Protein AF-A0AAV0FF28-F1 (afdb_monomer_lite)

Structure (mmCIF, N/CA/C/O backbone):
data_AF-A0AAV0FF28-F1
#
_entry.id   AF-A0AAV0FF28-F1
#
loop_
_atom_site.group_PDB
_atom_site.id
_atom_site.type_symbol
_atom_site.label_atom_id
_atom_site.label_alt_id
_atom_site.label_comp_id
_atom_site.label_asym_id
_atom_site.label_entity_id
_atom_site.label_seq_id
_atom_site.pdbx_PDB_ins_code
_atom_site.Cartn_x
_atom_site.Cartn_y
_atom_site.Cartn_z
_atom_site.occupancy
_atom_site.B_iso_or_equiv
_atom_site.auth_seq_id
_atom_site.auth_comp_id
_atom_site.auth_asym_id
_atom_site.auth_atom_id
_atom_site.pdbx_PDB_model_num
ATOM 1 N N . MET A 1 1 ? -83.445 -5.122 5.802 1.00 60.50 1 MET A N 1
ATOM 2 C CA . MET A 1 1 ? -83.710 -5.886 7.039 1.00 60.50 1 MET A CA 1
ATOM 3 C C . MET A 1 1 ? -82.457 -6.155 7.885 1.00 60.50 1 MET A C 1
ATOM 5 O O . MET A 1 1 ? -82.558 -6.079 9.096 1.00 60.50 1 MET A O 1
ATOM 9 N N . SER A 1 2 ? -81.265 -6.393 7.313 1.00 57.22 2 SER A N 1
ATOM 10 C CA . SER A 1 2 ? -80.045 -6.663 8.116 1.00 57.22 2 SER A CA 1
ATOM 11 C C . SER A 1 2 ? -79.264 -5.436 8.623 1.00 57.22 2 SER A C 1
ATOM 13 O O . SER A 1 2 ? -78.295 -5.608 9.360 1.00 57.22 2 SER A O 1
ATOM 15 N N . ARG A 1 3 ? -79.636 -4.203 8.239 1.00 57.78 3 ARG A N 1
ATOM 16 C CA . ARG A 1 3 ? -78.953 -2.978 8.714 1.00 57.78 3 ARG A CA 1
ATOM 17 C C . ARG A 1 3 ? -79.543 -2.442 10.025 1.00 57.78 3 ARG A C 1
ATOM 19 O O . ARG A 1 3 ? -78.776 -2.003 10.876 1.00 57.78 3 ARG A O 1
ATOM 26 N N . ASP A 1 4 ? -80.850 -2.591 10.242 1.00 60.44 4 ASP A N 1
ATOM 27 C CA . ASP A 1 4 ? -81.531 -2.121 11.461 1.00 60.44 4 ASP A CA 1
ATOM 28 C C . ASP A 1 4 ? -81.107 -2.879 12.728 1.00 60.44 4 ASP A C 1
ATOM 30 O O . ASP A 1 4 ? -80.901 -2.280 13.782 1.00 60.44 4 ASP A O 1
ATOM 34 N N . ILE A 1 5 ? -80.849 -4.189 12.619 1.00 61.47 5 ILE A N 1
ATOM 35 C CA . ILE A 1 5 ? -80.435 -5.025 13.763 1.00 61.47 5 ILE A CA 1
ATOM 36 C C . ILE A 1 5 ? -79.073 -4.581 14.319 1.00 61.47 5 ILE A C 1
ATOM 38 O O . ILE A 1 5 ? -78.812 -4.700 15.517 1.00 61.47 5 ILE A O 1
ATOM 42 N N . ARG A 1 6 ? -78.195 -4.050 13.459 1.00 64.25 6 ARG A N 1
ATOM 43 C CA . ARG A 1 6 ? -76.856 -3.631 13.870 1.00 64.25 6 ARG A CA 1
ATOM 44 C C . ARG A 1 6 ? -76.897 -2.321 14.664 1.00 64.25 6 ARG A C 1
ATOM 46 O O . ARG A 1 6 ? -76.196 -2.216 15.661 1.00 64.25 6 ARG A O 1
ATOM 53 N N . SER A 1 7 ? -77.750 -1.371 14.276 1.00 65.00 7 SER A N 1
ATOM 54 C CA . SER A 1 7 ? -77.900 -0.094 14.990 1.00 65.00 7 SER A CA 1
ATOM 55 C C . SER A 1 7 ? -78.495 -0.286 16.390 1.00 65.00 7 SER A C 1
ATOM 57 O O . SER A 1 7 ? -77.943 0.237 17.358 1.00 65.00 7 SER A O 1
ATOM 59 N N . ASN A 1 8 ? -79.527 -1.130 16.523 1.00 63.44 8 ASN A N 1
ATOM 60 C CA . ASN A 1 8 ? -80.167 -1.381 17.816 1.00 63.44 8 ASN A CA 1
ATOM 61 C C . ASN A 1 8 ? -79.210 -2.027 18.836 1.00 63.44 8 ASN A C 1
ATOM 63 O O . ASN A 1 8 ? -79.240 -1.686 20.013 1.00 63.44 8 ASN A O 1
ATOM 67 N N . ARG A 1 9 ? -78.298 -2.904 18.385 1.00 63.28 9 ARG A N 1
ATOM 68 C CA . ARG A 1 9 ? -77.299 -3.527 19.271 1.00 63.28 9 ARG A CA 1
ATOM 69 C C . ARG A 1 9 ? -76.273 -2.542 19.827 1.00 63.28 9 ARG A C 1
ATOM 71 O O . ARG A 1 9 ? -75.787 -2.760 20.932 1.00 63.28 9 ARG A O 1
ATOM 78 N N . TYR A 1 10 ? -75.915 -1.489 19.095 1.00 61.16 10 TYR A N 1
ATOM 79 C CA . TYR A 1 10 ? -74.965 -0.497 19.610 1.00 61.16 10 TYR A CA 1
ATOM 80 C C . TYR A 1 10 ? -75.614 0.440 20.630 1.00 61.16 10 TYR A C 1
ATOM 82 O O . TYR A 1 10 ? -74.982 0.766 21.631 1.00 61.16 10 TYR A O 1
ATOM 90 N N . ALA A 1 11 ? -76.880 0.811 20.417 1.00 63.19 11 ALA A N 1
ATOM 91 C CA . ALA A 1 11 ? -77.623 1.660 21.344 1.00 63.19 11 ALA A CA 1
ATOM 92 C C . ALA A 1 11 ? -77.835 0.977 22.708 1.00 63.19 11 ALA A C 1
ATOM 94 O O . ALA A 1 11 ? -77.540 1.570 23.743 1.00 63.19 11 ALA A O 1
ATOM 95 N N . THR A 1 12 ? -78.231 -0.301 22.721 1.00 66.50 12 THR A N 1
ATOM 96 C CA . THR A 1 12 ? -78.480 -1.039 23.972 1.00 66.50 12 THR A CA 1
ATOM 97 C C . THR A 1 12 ? -77.210 -1.289 24.788 1.00 66.50 12 THR A C 1
ATOM 99 O O . THR A 1 12 ? -77.253 -1.262 26.011 1.00 66.50 12 THR A O 1
ATOM 102 N N . ASN A 1 13 ? -76.058 -1.501 24.139 1.00 63.03 13 ASN A N 1
ATOM 103 C CA . ASN A 1 13 ? -74.783 -1.690 24.847 1.00 63.03 13 ASN A CA 1
ATOM 104 C C . ASN A 1 13 ? -74.264 -0.392 25.489 1.00 63.03 13 ASN A C 1
ATOM 106 O O . ASN A 1 13 ? -73.600 -0.443 26.524 1.00 63.03 13 ASN A O 1
ATOM 110 N N . LEU A 1 14 ? -74.549 0.764 24.883 1.00 67.75 14 LEU A N 1
ATOM 111 C CA . LEU A 1 14 ? -74.116 2.059 25.408 1.00 67.75 14 LEU A CA 1
ATOM 112 C C . LEU A 1 14 ? -74.938 2.475 26.636 1.00 67.75 14 LEU A C 1
ATOM 114 O O . LEU A 1 14 ? -74.381 3.010 27.592 1.00 67.75 14 LEU A O 1
ATOM 118 N N . GLU A 1 15 ? -76.243 2.196 26.621 1.00 62.97 15 GLU A N 1
ATOM 119 C CA . GLU A 1 15 ? -77.137 2.466 27.749 1.00 62.97 15 GLU A CA 1
ATOM 120 C C . GLU A 1 15 ? -76.826 1.554 28.944 1.00 62.97 15 GLU A C 1
ATOM 122 O O . GLU A 1 15 ? -76.675 2.050 30.059 1.00 62.97 15 GLU A O 1
ATOM 127 N N . ASN A 1 16 ? -76.572 0.261 28.702 1.00 61.06 16 ASN A N 1
ATOM 128 C CA . ASN A 1 16 ? -76.171 -0.681 29.754 1.00 61.06 16 ASN A CA 1
ATOM 129 C C . ASN A 1 16 ? -74.854 -0.260 30.431 1.00 61.06 16 ASN A C 1
ATOM 131 O O . ASN A 1 16 ? -74.742 -0.289 31.650 1.00 61.06 16 ASN A O 1
ATOM 135 N N . ARG A 1 17 ? -73.880 0.241 29.654 1.00 63.22 17 ARG A N 1
ATOM 136 C CA . ARG A 1 17 ? -72.617 0.766 30.200 1.00 63.22 17 ARG A CA 1
ATOM 137 C C . ARG A 1 17 ? -72.744 2.073 30.975 1.00 63.22 17 ARG A C 1
ATOM 139 O O . ARG A 1 17 ? -71.851 2.379 31.757 1.00 63.22 17 ARG A O 1
ATOM 146 N N . ARG A 1 18 ? -73.796 2.861 30.746 1.00 60.72 18 ARG A N 1
ATOM 147 C CA . ARG A 1 18 ? -74.059 4.068 31.542 1.00 60.72 18 ARG A CA 1
ATOM 148 C C . ARG A 1 18 ? -74.697 3.745 32.887 1.00 60.72 18 ARG A C 1
ATOM 150 O O . ARG A 1 18 ? -74.423 4.461 33.842 1.00 60.72 18 ARG A O 1
ATOM 157 N N . VAL A 1 19 ? -75.526 2.704 32.943 1.00 56.59 19 VAL A N 1
ATOM 158 C CA . VAL A 1 19 ? -76.202 2.269 34.172 1.00 56.59 19 VAL A CA 1
ATOM 159 C C . VAL A 1 19 ? -75.205 1.634 35.149 1.00 56.59 19 VAL A C 1
ATOM 161 O O . VAL A 1 19 ? -75.212 1.998 36.317 1.00 56.59 19 VAL A O 1
ATOM 164 N N . ASP A 1 20 ? -74.262 0.823 34.661 1.00 57.12 20 ASP A N 1
ATOM 165 C CA . ASP A 1 20 ? -73.225 0.188 35.499 1.00 57.12 20 ASP A CA 1
ATOM 166 C C . ASP A 1 20 ? -72.151 1.163 36.039 1.00 57.12 20 ASP A C 1
ATOM 168 O O . ASP A 1 20 ? -71.333 0.784 36.873 1.00 57.12 20 ASP A O 1
ATOM 172 N N . LEU A 1 21 ? -72.113 2.417 35.566 1.00 62.19 21 LEU A N 1
ATOM 173 C CA . LEU A 1 21 ? -71.101 3.412 35.962 1.00 62.19 21 LEU A CA 1
ATOM 174 C C . LEU A 1 21 ? -71.591 4.377 37.060 1.00 62.19 21 LEU A C 1
ATOM 176 O O . LEU A 1 21 ? -70.856 5.285 37.441 1.00 62.19 21 LEU A O 1
ATOM 180 N N . PHE A 1 22 ? -72.832 4.221 37.532 1.00 54.47 22 PHE A N 1
ATOM 181 C CA . PHE A 1 22 ? -73.447 5.096 38.541 1.00 54.47 22 PHE A CA 1
ATOM 182 C C . PHE A 1 22 ? -73.706 4.415 39.892 1.00 54.47 22 PHE A C 1
ATOM 184 O O . PHE A 1 22 ? -74.270 5.046 40.786 1.00 54.47 22 PHE A O 1
ATOM 191 N N . GLU A 1 23 ? -73.279 3.165 40.062 1.00 54.28 23 GLU A N 1
ATOM 192 C CA . GLU A 1 23 ? -73.331 2.478 41.350 1.00 54.28 23 GLU A CA 1
ATOM 193 C C . GLU A 1 23 ? -71.966 2.624 42.026 1.00 54.28 23 GLU A C 1
ATOM 195 O O . GLU A 1 23 ? -70.977 2.017 41.619 1.00 54.28 23 GLU A O 1
ATOM 200 N N . ASP A 1 24 ? -71.913 3.529 42.999 1.00 50.31 24 ASP A N 1
ATOM 201 C CA . ASP A 1 24 ? -70.763 3.823 43.847 1.00 50.31 24 ASP A CA 1
ATOM 202 C C . ASP A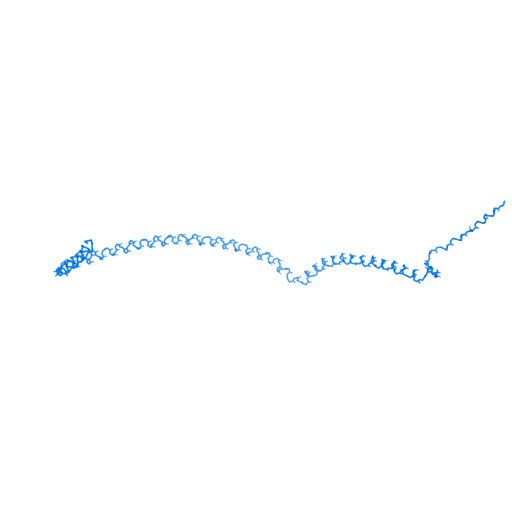 1 24 ? -70.734 2.852 45.040 1.00 50.31 24 ASP A C 1
ATOM 204 O O . ASP A 1 24 ? -71.580 2.952 45.933 1.00 50.31 24 ASP A O 1
ATOM 208 N N . PRO A 1 25 ? -69.781 1.903 45.070 1.00 49.19 25 PRO A N 1
ATOM 209 C CA . PRO A 1 25 ? -69.290 1.346 46.315 1.00 49.19 25 PRO A CA 1
ATOM 210 C C . PRO A 1 25 ? -67.804 1.700 46.494 1.00 49.19 25 PRO A C 1
ATOM 212 O O . PRO A 1 25 ? -66.968 0.815 46.686 1.00 49.19 25 PRO A O 1
ATOM 215 N N . ALA A 1 26 ? -67.443 2.986 46.448 1.00 53.16 26 ALA A N 1
ATOM 216 C CA . ALA A 1 26 ? -66.334 3.462 47.275 1.00 53.16 26 ALA A CA 1
ATOM 217 C C . ALA A 1 26 ? -66.761 3.204 48.730 1.00 53.16 26 ALA A C 1
ATOM 219 O O . ALA A 1 26 ? -67.863 3.554 49.127 1.00 53.16 26 ALA A O 1
ATOM 220 N N . GLU A 1 27 ? -66.119 2.320 49.484 1.00 50.09 27 GLU A N 1
ATOM 221 C CA . GLU A 1 27 ? -65.229 2.743 50.574 1.00 50.09 27 GLU A CA 1
ATOM 222 C C . GLU A 1 27 ? -64.546 1.511 51.238 1.00 50.09 27 GLU A C 1
ATOM 224 O O . GLU A 1 27 ? -63.958 1.633 52.305 1.00 50.09 27 GLU A O 1
ATOM 229 N N . ALA A 1 28 ? -64.602 0.299 50.656 1.00 49.25 28 ALA A N 1
ATOM 230 C CA . ALA A 1 28 ? -64.045 -0.912 51.302 1.00 49.25 28 ALA A CA 1
ATOM 231 C C . ALA A 1 28 ? -62.931 -1.635 50.520 1.00 49.25 28 ALA A C 1
ATOM 233 O O . ALA A 1 28 ? -62.183 -2.417 51.099 1.00 49.25 28 ALA A O 1
ATOM 234 N N . SER A 1 29 ? -62.783 -1.388 49.217 1.00 54.28 29 SER A N 1
ATOM 235 C CA . SER A 1 29 ? -61.862 -2.142 48.352 1.00 54.28 29 SER A CA 1
ATOM 236 C C . SER A 1 29 ? -60.583 -1.387 47.993 1.00 54.28 29 SER A C 1
ATOM 238 O O . SER A 1 29 ? -59.672 -1.962 47.401 1.00 54.28 29 SER A O 1
ATOM 240 N N . THR A 1 30 ? -60.486 -0.100 48.312 1.00 57.41 30 THR A N 1
ATOM 241 C CA . THR A 1 30 ? -59.398 0.759 47.827 1.00 57.41 30 THR A CA 1
ATOM 242 C C . THR A 1 30 ? -58.062 0.418 48.490 1.00 57.41 30 THR A C 1
ATOM 244 O O . THR A 1 30 ? -57.031 0.419 47.824 1.00 57.41 30 THR A O 1
ATOM 247 N N . GLU A 1 31 ? -58.065 0.041 49.770 1.00 55.78 31 GLU A N 1
ATOM 248 C CA . GLU A 1 31 ? -56.833 -0.259 50.510 1.00 55.78 31 GLU A CA 1
ATOM 249 C C . GLU A 1 31 ? -56.252 -1.642 50.164 1.00 55.78 31 GLU A C 1
ATOM 251 O O . GLU A 1 31 ? -55.044 -1.772 49.956 1.00 55.78 31 GLU A O 1
ATOM 256 N N . GLU A 1 32 ? -57.100 -2.664 50.004 1.00 55.62 32 GLU A N 1
ATOM 257 C CA . GLU A 1 32 ? -56.670 -4.021 49.632 1.00 55.62 32 GLU A CA 1
ATOM 258 C C . GLU A 1 32 ? -56.169 -4.079 48.177 1.00 55.62 32 GLU A C 1
ATOM 260 O O . GLU A 1 32 ? -55.137 -4.691 47.889 1.00 55.62 32 GLU A O 1
ATOM 265 N N . ASN A 1 33 ? -56.825 -3.356 47.260 1.00 60.69 33 ASN A N 1
ATOM 266 C CA . ASN A 1 33 ? -56.400 -3.272 45.861 1.00 60.69 33 ASN A CA 1
ATOM 267 C C . ASN A 1 33 ? -55.087 -2.500 45.684 1.00 60.69 33 ASN A C 1
ATOM 269 O O . ASN A 1 33 ? -54.287 -2.868 4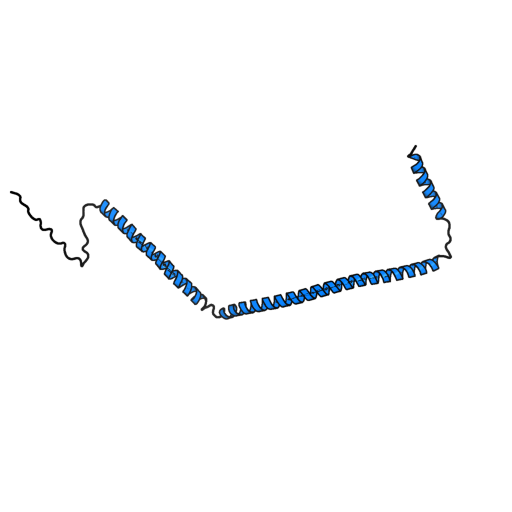4.828 1.00 60.69 33 ASN A O 1
ATOM 273 N N . VAL A 1 34 ? -54.820 -1.468 46.491 1.00 63.66 34 VAL A N 1
ATOM 274 C CA . VAL A 1 34 ? -53.542 -0.735 46.447 1.00 63.66 34 VAL A CA 1
ATOM 275 C C . VAL A 1 34 ? -52.391 -1.606 46.955 1.00 63.66 34 VAL A C 1
ATOM 277 O O . VAL A 1 34 ? -51.317 -1.624 46.349 1.00 63.66 34 VAL A O 1
ATOM 280 N N . LEU A 1 35 ? -52.608 -2.388 48.016 1.00 63.97 35 LEU A N 1
ATOM 281 C CA . LEU A 1 35 ? -51.615 -3.334 48.533 1.00 63.97 35 LEU A CA 1
ATOM 282 C C . LEU A 1 35 ? -51.331 -4.469 47.539 1.00 63.97 35 LEU A C 1
ATOM 284 O O . LEU A 1 35 ? -50.161 -4.735 47.253 1.00 63.97 35 LEU A O 1
ATOM 288 N N . LEU A 1 36 ? -52.367 -5.065 46.942 1.00 64.75 36 LEU A N 1
ATOM 289 C CA . LEU A 1 36 ? -52.238 -6.087 45.896 1.00 64.75 36 LEU A CA 1
ATOM 290 C C . LEU A 1 36 ? -51.584 -5.533 44.623 1.00 64.75 36 LEU A C 1
ATOM 292 O O . LEU A 1 36 ? -50.664 -6.154 44.095 1.00 64.75 36 LEU A O 1
ATOM 296 N N . ALA A 1 37 ? -51.966 -4.336 44.170 1.00 63.06 37 ALA A N 1
ATOM 297 C CA . ALA A 1 37 ? -51.331 -3.669 43.034 1.00 63.06 37 ALA A CA 1
ATOM 298 C C . ALA A 1 37 ? -49.853 -3.364 43.312 1.00 63.06 37 ALA A C 1
ATOM 300 O O . ALA A 1 37 ? -49.006 -3.568 42.442 1.00 63.06 37 ALA A O 1
ATOM 301 N N . SER A 1 38 ? -49.509 -2.944 44.534 1.00 66.06 38 SER A N 1
ATOM 302 C CA . SER A 1 38 ? -48.115 -2.714 44.928 1.00 66.06 38 SER A CA 1
ATOM 303 C C . SER A 1 38 ? -47.297 -4.011 44.986 1.00 66.06 38 SER A C 1
ATOM 305 O O . SER A 1 38 ? -46.131 -4.015 44.594 1.00 66.06 38 SER A O 1
ATOM 307 N N . ALA A 1 39 ? -47.894 -5.124 45.426 1.00 62.19 39 ALA A N 1
ATOM 308 C CA . ALA A 1 39 ? -47.250 -6.435 45.466 1.00 62.19 39 ALA A CA 1
ATOM 309 C C . ALA A 1 39 ? -47.029 -7.004 44.054 1.00 62.19 39 ALA A C 1
ATOM 311 O O . ALA A 1 39 ? -45.928 -7.464 43.748 1.00 62.19 39 ALA A O 1
ATOM 312 N N . LEU A 1 40 ? -48.024 -6.873 43.170 1.00 63.28 40 LEU A N 1
ATOM 313 C CA . LEU A 1 40 ? -47.921 -7.226 41.750 1.00 63.28 40 LEU A CA 1
ATOM 314 C C . LEU A 1 40 ? -46.871 -6.370 41.026 1.00 63.28 40 LEU A C 1
ATOM 316 O O . LEU A 1 40 ? -46.090 -6.889 40.233 1.00 63.28 40 LEU A O 1
ATOM 320 N N . THR A 1 41 ? -46.784 -5.078 41.355 1.00 77.69 41 THR A N 1
ATOM 321 C CA . THR A 1 41 ? -45.768 -4.164 40.806 1.00 77.69 41 THR A CA 1
ATOM 322 C C . THR A 1 41 ? -44.357 -4.534 41.273 1.00 77.69 41 THR A C 1
ATOM 324 O O . THR A 1 41 ? -43.411 -4.475 40.492 1.00 77.69 41 THR A O 1
ATOM 327 N N . LYS A 1 42 ? -44.192 -4.961 42.533 1.00 73.12 42 LYS A N 1
ATOM 328 C CA . LYS A 1 42 ? -42.899 -5.431 43.057 1.00 73.12 42 LYS A CA 1
ATOM 329 C C . LYS A 1 42 ? -42.446 -6.734 42.400 1.00 73.12 42 LYS A C 1
ATOM 331 O O . LYS A 1 42 ? -41.271 -6.841 42.068 1.00 73.12 42 LYS A O 1
ATOM 336 N N . GLN A 1 43 ? -43.348 -7.695 42.190 1.00 81.12 43 GLN A N 1
ATOM 337 C CA . GLN A 1 43 ? -43.007 -8.933 41.478 1.00 81.12 43 GLN A CA 1
ATOM 338 C C . GLN A 1 43 ? -42.637 -8.665 40.018 1.00 81.12 43 GLN A C 1
ATOM 340 O O . GLN A 1 43 ? -41.603 -9.144 39.573 1.00 81.12 43 GLN A O 1
ATOM 345 N N . GLN A 1 44 ? -43.394 -7.822 39.308 1.00 79.06 44 GLN A N 1
ATOM 346 C CA . GLN A 1 44 ? -43.044 -7.440 37.935 1.00 79.06 44 GLN A CA 1
ATOM 347 C C . GLN A 1 44 ? -41.701 -6.712 37.846 1.00 79.06 44 GLN A C 1
ATOM 349 O O . GLN A 1 44 ? -40.953 -6.935 36.901 1.00 79.06 44 GLN A O 1
ATOM 354 N N . LEU A 1 45 ? -41.369 -5.867 38.827 1.00 82.56 45 LEU A N 1
ATOM 355 C CA . LEU A 1 45 ? -40.075 -5.189 38.871 1.00 82.56 45 LEU A CA 1
ATOM 356 C C . LEU A 1 45 ? -38.919 -6.173 39.097 1.00 82.56 45 LEU A C 1
ATOM 358 O O . LEU A 1 45 ? -37.858 -6.003 38.502 1.00 82.56 45 LEU A O 1
ATOM 362 N N . ILE A 1 46 ? -39.121 -7.192 39.936 1.00 86.38 46 ILE A N 1
ATOM 363 C CA . ILE A 1 46 ? -38.127 -8.245 40.185 1.00 86.38 46 ILE A CA 1
ATOM 364 C C . ILE A 1 46 ? -37.957 -9.129 38.946 1.00 86.38 46 ILE A C 1
ATOM 366 O O . ILE A 1 46 ? -36.825 -9.380 38.548 1.00 86.38 46 ILE A O 1
ATOM 370 N N . ASP A 1 47 ? -39.047 -9.547 38.302 1.00 89.25 47 ASP A N 1
ATOM 371 C CA . ASP A 1 47 ? -38.989 -10.368 37.086 1.00 89.25 47 ASP A CA 1
ATOM 372 C C . ASP A 1 47 ? -38.349 -9.603 35.923 1.00 89.25 47 ASP A C 1
ATOM 374 O O . ASP A 1 47 ? -37.469 -10.124 35.240 1.00 89.25 47 ASP A O 1
ATOM 378 N N . HIS A 1 48 ? -38.716 -8.332 35.745 1.00 88.56 48 HIS A N 1
ATOM 379 C CA . HIS A 1 48 ? -38.083 -7.449 34.768 1.00 88.56 48 HIS A CA 1
ATOM 380 C C . HIS A 1 48 ? -36.604 -7.195 35.101 1.00 88.56 48 HIS A C 1
ATOM 382 O O . HIS A 1 48 ? -35.771 -7.118 34.202 1.00 88.56 48 HIS A O 1
ATOM 388 N N . GLY A 1 49 ? -36.261 -7.087 36.387 1.00 89.19 49 GLY A N 1
ATOM 389 C CA . GLY A 1 49 ? -34.880 -6.974 36.852 1.00 89.19 49 GLY A CA 1
ATOM 390 C C . GLY A 1 49 ? -34.057 -8.222 36.538 1.00 89.19 49 GLY A C 1
ATOM 391 O O . GLY A 1 49 ? -32.956 -8.096 36.013 1.00 89.19 49 GLY A O 1
ATOM 392 N N . ASN A 1 50 ? -34.607 -9.413 36.784 1.00 91.62 50 ASN A N 1
ATOM 393 C CA . ASN A 1 50 ? -33.961 -10.684 36.456 1.00 91.62 50 ASN A CA 1
ATOM 394 C C . ASN A 1 50 ? -33.773 -10.845 34.946 1.00 91.62 50 ASN A C 1
ATOM 396 O O . ASN A 1 50 ? -32.675 -11.168 34.510 1.00 91.62 50 ASN A O 1
ATOM 400 N N . GLN A 1 51 ? -34.795 -10.536 34.141 1.00 91.94 51 GLN A N 1
ATOM 401 C CA . GLN A 1 51 ? -34.678 -10.580 32.683 1.00 91.94 51 GLN A CA 1
ATOM 402 C C . GLN A 1 51 ? -33.607 -9.603 32.174 1.00 91.94 51 GLN A C 1
ATOM 404 O O . GLN A 1 51 ? -32.781 -9.961 31.338 1.00 91.94 51 GLN A O 1
ATOM 409 N N . MET A 1 52 ? -33.587 -8.375 32.698 1.00 89.00 52 MET A N 1
ATOM 410 C CA . MET A 1 52 ? -32.568 -7.388 32.341 1.00 89.00 52 ME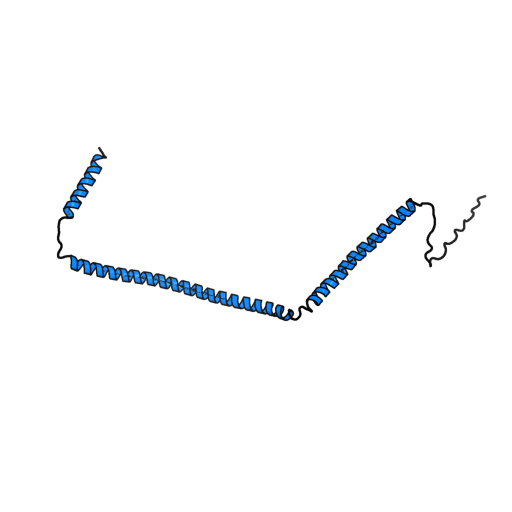T A CA 1
ATOM 411 C C . MET A 1 52 ? -31.164 -7.846 32.756 1.00 89.00 52 MET A C 1
ATOM 413 O O . MET A 1 52 ? -30.196 -7.568 32.047 1.00 89.00 52 MET A O 1
ATOM 417 N N . MET A 1 53 ? -31.038 -8.554 33.881 1.00 89.88 53 MET A N 1
ATOM 418 C CA . MET A 1 53 ? -29.768 -9.103 34.352 1.00 89.88 53 MET A CA 1
ATOM 419 C C . MET A 1 53 ? -29.291 -10.255 33.462 1.00 89.88 53 MET A C 1
ATOM 421 O O . MET A 1 53 ? -28.135 -10.237 33.059 1.00 89.88 53 MET A O 1
ATOM 425 N N . ASP A 1 54 ? -30.179 -11.160 33.043 1.00 92.94 54 ASP A N 1
ATOM 426 C CA . ASP A 1 54 ? -29.857 -12.240 32.097 1.00 92.94 54 ASP A CA 1
ATOM 427 C C . ASP A 1 54 ? -29.411 -11.689 30.729 1.00 92.94 54 ASP A C 1
ATOM 429 O O . ASP A 1 54 ? -28.428 -12.147 30.139 1.00 92.94 54 ASP A O 1
ATOM 433 N N . GLU A 1 55 ? -30.101 -10.661 30.223 1.00 91.62 55 GLU A N 1
ATOM 434 C CA . GLU A 1 55 ? -29.714 -9.964 28.990 1.00 91.62 55 GLU A CA 1
ATOM 435 C C . GLU A 1 55 ? -28.356 -9.257 29.140 1.00 91.62 55 GLU A C 1
ATOM 437 O O . GLU A 1 55 ? -27.541 -9.252 28.208 1.00 91.62 55 GLU A O 1
ATOM 442 N N . THR A 1 56 ? -28.087 -8.697 30.323 1.00 92.06 56 THR A N 1
ATOM 443 C CA . THR A 1 56 ? -26.809 -8.056 30.658 1.00 92.06 56 THR A CA 1
ATOM 444 C C . THR A 1 56 ? -25.683 -9.080 30.752 1.00 92.06 56 THR A C 1
ATOM 446 O O . THR A 1 56 ? -24.627 -8.863 30.159 1.00 92.06 56 THR A O 1
ATOM 449 N N . ASP A 1 57 ? -25.904 -10.219 31.402 1.00 93.31 57 ASP A N 1
ATOM 450 C CA . ASP A 1 57 ? -24.927 -11.303 31.512 1.00 93.31 57 ASP A CA 1
ATOM 451 C C . ASP A 1 57 ? -24.585 -11.868 30.129 1.00 93.31 57 ASP A C 1
ATOM 453 O O . ASP A 1 57 ? -23.412 -12.040 29.790 1.00 93.31 57 ASP A O 1
ATOM 457 N N . GLN A 1 58 ? -25.585 -12.039 29.258 1.00 93.62 58 GLN A N 1
ATOM 458 C CA . GLN A 1 58 ? -25.356 -12.431 27.866 1.00 93.62 58 GLN A CA 1
ATOM 459 C C . GLN A 1 58 ? -24.582 -11.362 27.074 1.00 93.62 58 GLN A C 1
ATOM 461 O O . GLN A 1 58 ? -23.788 -11.678 26.179 1.00 93.62 58 GLN A O 1
ATOM 466 N N . ALA A 1 59 ? -24.823 -10.076 27.337 1.00 92.19 59 ALA A N 1
ATOM 467 C CA . ALA A 1 59 ? -24.046 -8.999 26.732 1.00 92.19 59 ALA A CA 1
ATOM 468 C C . ALA A 1 59 ? -22.590 -9.005 27.230 1.00 92.19 59 ALA A C 1
ATOM 470 O O . ALA A 1 59 ? -21.684 -8.816 26.417 1.00 92.19 59 ALA A O 1
ATOM 471 N N . ILE A 1 60 ? -22.359 -9.283 28.516 1.00 93.56 60 ILE A N 1
ATOM 472 C CA . ILE A 1 60 ? -21.022 -9.384 29.114 1.00 93.56 60 ILE A CA 1
ATOM 473 C C . ILE A 1 60 ? -20.249 -10.579 28.554 1.00 93.56 60 ILE A C 1
ATOM 475 O O . ILE A 1 60 ? -19.090 -10.407 28.186 1.00 93.56 60 ILE A O 1
ATOM 479 N N . ASP A 1 61 ? -20.869 -11.750 28.413 1.00 95.38 61 ASP A N 1
ATOM 480 C CA . ASP A 1 61 ? -20.213 -12.937 27.841 1.00 95.38 61 ASP A CA 1
ATOM 481 C C . ASP A 1 61 ? -19.745 -12.679 26.396 1.00 95.38 61 ASP A C 1
ATOM 483 O O . ASP A 1 61 ? -18.589 -12.914 26.023 1.00 95.38 61 ASP A O 1
ATOM 487 N N . ARG A 1 62 ? -20.608 -12.046 25.589 1.00 94.88 62 ARG A N 1
ATOM 488 C CA . ARG A 1 62 ? -20.244 -11.601 24.235 1.00 94.88 62 ARG A CA 1
ATOM 489 C C . ARG A 1 62 ? -19.132 -10.557 24.250 1.00 94.88 62 ARG A C 1
ATOM 491 O O . ARG A 1 62 ? -18.209 -10.649 23.442 1.00 94.88 62 ARG A O 1
ATOM 498 N N . ALA A 1 63 ? -19.201 -9.581 25.152 1.00 92.12 63 ALA A N 1
ATOM 499 C CA . ALA A 1 63 ? -18.167 -8.563 25.288 1.00 92.12 63 ALA A CA 1
ATOM 500 C C . ALA A 1 63 ? -16.818 -9.187 25.677 1.00 92.12 63 ALA A C 1
ATOM 502 O O . ALA A 1 63 ? -15.797 -8.831 25.095 1.00 92.12 63 ALA A O 1
ATOM 503 N N . GLN A 1 64 ? -16.808 -10.166 26.585 1.00 92.81 64 GLN A N 1
ATOM 504 C CA . GLN A 1 64 ? -15.602 -10.887 26.984 1.00 92.81 64 GLN A CA 1
ATOM 505 C C . GLN A 1 64 ? -14.983 -11.632 25.799 1.00 92.81 64 GLN A C 1
ATOM 507 O O . GLN A 1 64 ? -13.774 -11.531 25.577 1.00 92.81 64 GLN A O 1
ATOM 512 N N . LYS A 1 65 ? -15.803 -12.311 24.988 1.00 93.06 65 LYS A N 1
ATOM 513 C CA . LYS A 1 65 ? -15.334 -12.978 23.768 1.00 93.06 65 LYS A CA 1
ATOM 514 C C . LYS A 1 65 ? -14.707 -11.992 22.777 1.00 93.06 65 LYS A C 1
ATOM 516 O O . LYS A 1 65 ? -13.600 -12.233 22.300 1.00 93.06 65 LYS A O 1
ATOM 521 N N . VAL A 1 66 ? -15.367 -10.863 22.514 1.00 94.44 66 VAL A N 1
ATOM 522 C CA . VAL A 1 66 ? -14.852 -9.823 21.605 1.00 94.44 66 VAL A CA 1
ATOM 523 C C . VAL A 1 66 ? -13.554 -9.212 22.135 1.00 94.44 66 VAL A C 1
ATOM 525 O O . VAL A 1 66 ? -12.622 -8.992 21.364 1.00 94.44 66 VAL A O 1
ATOM 528 N N . VAL A 1 67 ? -13.448 -8.967 23.443 1.00 95.00 67 VAL A N 1
ATOM 529 C CA . VAL A 1 67 ? -12.210 -8.478 24.068 1.00 95.00 67 VAL A CA 1
ATOM 530 C C . VAL A 1 67 ? -11.081 -9.494 23.900 1.00 95.00 67 VAL A C 1
ATOM 532 O O . VAL A 1 67 ? -9.978 -9.108 23.520 1.00 95.00 67 VAL A O 1
ATOM 535 N N . GLN A 1 68 ? -11.344 -10.785 24.107 1.00 92.06 68 GLN A N 1
ATOM 536 C CA . GLN A 1 68 ? -10.332 -11.828 23.943 1.00 92.06 68 GLN A CA 1
ATOM 537 C C . GLN A 1 68 ? -9.846 -11.936 22.489 1.00 92.06 68 GLN A C 1
ATOM 539 O O . GLN A 1 68 ? -8.640 -12.017 22.246 1.00 92.06 68 GLN A O 1
ATOM 544 N N . GLU A 1 69 ? -10.765 -11.880 21.522 1.00 91.81 69 GLU A N 1
ATOM 545 C CA . GLU A 1 69 ? -10.437 -11.826 20.092 1.00 91.81 69 GLU A CA 1
ATOM 546 C C . GLU A 1 69 ? -9.633 -10.562 19.753 1.00 91.81 69 GLU A C 1
ATOM 548 O O . GLU A 1 69 ? -8.623 -10.642 19.058 1.00 91.81 69 GLU A O 1
ATOM 553 N N . THR A 1 70 ? -10.011 -9.410 20.316 1.00 92.00 70 THR A N 1
ATOM 554 C CA . THR A 1 70 ? -9.314 -8.129 20.121 1.00 92.00 70 THR A CA 1
ATOM 555 C C . THR A 1 70 ? -7.892 -8.166 20.680 1.00 92.00 70 THR A C 1
ATOM 557 O O . THR A 1 70 ? -6.972 -7.672 20.035 1.00 92.00 70 THR A O 1
ATOM 560 N N . ILE A 1 71 ? -7.678 -8.775 21.850 1.00 91.62 71 ILE A N 1
ATOM 561 C CA . ILE A 1 71 ? -6.341 -8.960 22.432 1.00 91.62 71 ILE A CA 1
ATOM 562 C C . ILE A 1 71 ? -5.498 -9.873 21.540 1.00 91.62 71 ILE A C 1
ATOM 564 O O . ILE A 1 71 ? -4.325 -9.580 21.303 1.00 91.62 71 ILE A O 1
ATOM 568 N N . ASN A 1 72 ? -6.080 -10.955 21.022 1.00 89.50 72 ASN A N 1
ATOM 569 C CA . ASN A 1 72 ? -5.363 -11.888 20.160 1.00 89.50 72 ASN A CA 1
ATOM 570 C C . ASN A 1 72 ? -4.961 -11.226 18.831 1.00 89.50 72 ASN A C 1
ATOM 572 O O . ASN A 1 72 ? -3.782 -11.223 18.483 1.00 89.50 72 ASN A O 1
ATOM 576 N N . VAL A 1 73 ? -5.907 -10.564 18.154 1.00 92.19 73 VAL A N 1
ATOM 577 C CA . VAL A 1 73 ? -5.650 -9.799 16.921 1.00 92.19 73 VAL A CA 1
ATOM 578 C C . VAL A 1 73 ? -4.682 -8.647 17.183 1.00 92.19 73 VAL A C 1
ATOM 580 O O . VAL A 1 73 ? -3.801 -8.396 16.369 1.00 92.19 73 VAL A O 1
ATOM 583 N N . GLY A 1 74 ? -4.788 -7.957 18.320 1.00 92.00 74 GLY A N 1
ATOM 584 C CA . GLY A 1 74 ? -3.866 -6.890 18.708 1.00 92.00 74 GLY A CA 1
ATOM 585 C C . GLY A 1 74 ? -2.446 -7.400 18.955 1.00 92.00 74 GLY A C 1
ATOM 586 O O . GLY A 1 74 ? -1.485 -6.742 18.567 1.00 92.00 74 GLY A O 1
ATOM 587 N N . THR A 1 75 ? -2.306 -8.593 19.534 1.00 89.00 75 THR A N 1
ATOM 588 C CA . THR A 1 75 ? -1.010 -9.250 19.754 1.00 89.00 75 THR A CA 1
ATOM 589 C C . THR A 1 75 ? -0.392 -9.706 18.435 1.00 89.00 75 THR A C 1
ATOM 591 O O . THR A 1 75 ? 0.784 -9.439 18.195 1.00 89.00 75 THR A O 1
ATOM 594 N N . GLU A 1 76 ? -1.179 -10.328 17.554 1.00 88.31 76 GLU A N 1
ATOM 595 C CA . GLU A 1 76 ? -0.753 -10.696 16.200 1.00 88.31 76 GLU A CA 1
ATOM 596 C C . GLU A 1 76 ? -0.353 -9.453 15.396 1.00 88.31 76 GLU A C 1
ATOM 598 O O . GLU A 1 76 ? 0.744 -9.393 14.849 1.00 88.31 76 GLU A O 1
ATOM 603 N N . THR A 1 77 ? -1.175 -8.401 15.431 1.00 87.50 77 THR A N 1
ATOM 604 C CA . THR A 1 77 ? -0.891 -7.115 14.780 1.00 87.50 77 THR A CA 1
ATOM 605 C C . THR A 1 77 ? 0.381 -6.485 15.340 1.00 87.50 77 THR A C 1
ATOM 607 O O . THR A 1 77 ? 1.210 -6.014 14.571 1.00 87.50 77 THR A O 1
ATOM 610 N N . ALA A 1 78 ? 0.592 -6.496 16.659 1.00 82.25 78 ALA A N 1
ATOM 611 C CA . ALA A 1 78 ? 1.815 -5.983 17.272 1.00 82.25 78 ALA A CA 1
ATOM 612 C C . ALA A 1 78 ? 3.051 -6.805 16.870 1.00 82.25 78 ALA A C 1
ATOM 614 O O . ALA A 1 78 ? 4.116 -6.229 16.648 1.00 82.25 78 ALA A O 1
ATOM 615 N N . ALA A 1 79 ? 2.918 -8.129 16.736 1.00 82.50 79 ALA A N 1
ATOM 616 C CA . ALA A 1 79 ? 3.984 -9.005 16.257 1.00 82.50 79 ALA A CA 1
ATOM 617 C C . ALA A 1 79 ? 4.315 -8.734 14.782 1.00 82.50 79 ALA A C 1
ATOM 619 O O . ALA A 1 79 ? 5.481 -8.512 14.460 1.00 82.50 79 ALA A O 1
ATOM 620 N N . THR A 1 80 ? 3.308 -8.647 13.908 1.00 78.81 80 THR A N 1
ATOM 621 C CA . THR A 1 80 ? 3.484 -8.294 12.493 1.00 78.81 80 THR A CA 1
ATOM 622 C C . THR A 1 80 ? 4.043 -6.882 12.330 1.00 78.81 80 THR A C 1
ATOM 624 O O . THR A 1 80 ? 4.957 -6.680 11.539 1.00 78.81 80 THR A O 1
ATOM 627 N N . LEU A 1 81 ? 3.565 -5.897 13.098 1.00 80.88 81 LEU A N 1
ATOM 628 C CA . LEU A 1 81 ? 4.108 -4.536 13.085 1.00 80.88 81 LEU A CA 1
ATOM 629 C C . LEU A 1 81 ? 5.553 -4.501 13.582 1.00 80.88 81 LEU A C 1
ATOM 631 O O . LEU A 1 81 ? 6.360 -3.764 13.024 1.00 80.88 81 LEU A O 1
ATOM 635 N N . LYS A 1 82 ? 5.910 -5.296 14.596 1.00 77.69 82 LYS A N 1
ATOM 636 C CA . LYS A 1 82 ? 7.295 -5.437 15.064 1.00 77.69 82 LYS A CA 1
ATOM 637 C C . LYS A 1 82 ? 8.182 -6.083 13.999 1.00 77.69 82 LYS A C 1
ATOM 639 O O . LYS A 1 82 ? 9.270 -5.574 13.754 1.00 77.69 82 LYS A O 1
ATOM 644 N N . GLU A 1 83 ? 7.713 -7.134 13.331 1.00 72.31 83 GLU A N 1
ATOM 645 C CA . GLU A 1 83 ? 8.419 -7.787 12.222 1.00 72.31 83 GLU A CA 1
ATOM 646 C C . GLU A 1 83 ? 8.600 -6.830 11.031 1.00 72.31 83 GLU A C 1
ATOM 648 O O . GLU A 1 83 ? 9.706 -6.682 10.511 1.00 72.31 83 GLU A O 1
ATOM 653 N N . GLN A 1 84 ? 7.549 -6.096 10.650 1.00 54.81 84 GLN A N 1
ATOM 654 C CA . GLN A 1 84 ? 7.610 -5.051 9.625 1.00 54.81 84 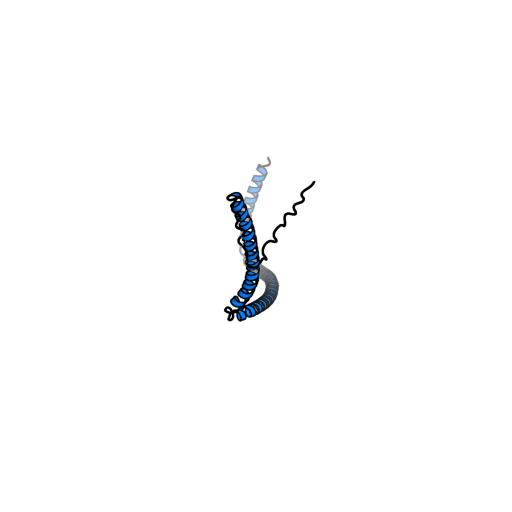GLN A CA 1
ATOM 655 C C . GLN A 1 84 ? 8.519 -3.887 10.041 1.00 54.81 84 GLN A C 1
ATOM 657 O O . GLN A 1 84 ? 9.246 -3.357 9.205 1.00 54.81 84 GLN A O 1
ATOM 662 N N . THR A 1 85 ? 8.538 -3.509 11.322 1.00 69.44 85 THR A N 1
ATOM 663 C CA . THR A 1 85 ? 9.422 -2.461 11.860 1.00 69.44 85 THR A CA 1
ATOM 664 C C . THR A 1 85 ? 10.875 -2.921 11.884 1.00 69.44 85 THR A C 1
ATOM 666 O O . THR A 1 85 ? 11.761 -2.119 11.618 1.00 69.44 85 THR A O 1
ATOM 669 N N . GLU A 1 86 ? 11.157 -4.198 12.144 1.00 60.59 86 GLU A N 1
ATOM 670 C CA . GLU A 1 86 ? 12.515 -4.751 12.090 1.00 60.59 86 GLU A CA 1
ATOM 671 C C . GLU A 1 86 ? 13.026 -4.856 10.642 1.00 60.59 86 GLU A C 1
ATOM 673 O O . GLU A 1 86 ? 14.184 -4.532 10.365 1.00 60.59 86 GLU A O 1
ATOM 678 N N . GLN A 1 87 ? 12.151 -5.208 9.694 1.00 45.19 87 GLN A N 1
ATOM 679 C CA . GLN A 1 87 ? 12.455 -5.148 8.260 1.00 45.19 87 GLN A CA 1
ATOM 680 C C . GLN A 1 87 ? 12.658 -3.701 7.782 1.00 45.19 87 GLN A C 1
ATOM 682 O O . GLN A 1 87 ? 13.623 -3.425 7.070 1.00 45.19 87 GLN A O 1
ATOM 687 N N . MET A 1 88 ? 11.838 -2.754 8.248 1.00 46.75 88 MET A N 1
ATOM 688 C CA . MET A 1 88 ? 12.036 -1.320 8.010 1.00 46.75 88 MET A CA 1
ATOM 689 C C . MET A 1 88 ? 13.297 -0.780 8.697 1.00 46.75 88 MET A C 1
ATOM 691 O O . MET A 1 88 ? 13.972 0.069 8.135 1.00 46.75 88 MET A O 1
ATOM 695 N N . SER A 1 89 ? 13.681 -1.291 9.867 1.00 50.12 89 SER A N 1
ATOM 696 C CA . SER A 1 89 ? 14.893 -0.888 10.595 1.00 50.12 89 SER A CA 1
ATOM 697 C C . SER A 1 89 ? 16.172 -1.326 9.869 1.00 50.12 89 SER A C 1
ATOM 699 O O . SER A 1 89 ? 17.136 -0.562 9.792 1.00 50.12 89 SER A O 1
ATOM 701 N N . ARG A 1 90 ? 16.161 -2.497 9.210 1.00 52.16 90 ARG A N 1
ATOM 702 C CA . ARG A 1 90 ? 17.234 -2.890 8.271 1.00 52.16 90 ARG A CA 1
ATOM 703 C C . ARG A 1 90 ? 17.307 -1.976 7.048 1.00 52.16 90 ARG A C 1
ATOM 705 O O . ARG A 1 90 ? 18.402 -1.753 6.545 1.00 52.16 90 ARG A O 1
ATOM 712 N N . ILE A 1 91 ? 16.176 -1.417 6.615 1.00 49.97 91 ILE A N 1
ATOM 713 C CA . ILE A 1 91 ? 16.116 -0.434 5.527 1.00 49.97 91 ILE A CA 1
ATOM 714 C C . ILE A 1 91 ? 16.603 0.944 6.015 1.00 49.97 91 ILE A C 1
ATOM 716 O O . ILE A 1 91 ? 17.358 1.596 5.306 1.00 49.97 91 ILE A O 1
ATOM 720 N N . VAL A 1 92 ? 16.274 1.376 7.239 1.00 50.47 92 VAL A N 1
ATOM 721 C CA . VAL A 1 92 ? 16.645 2.703 7.777 1.00 50.47 92 VAL A CA 1
ATOM 722 C C . VAL A 1 92 ? 18.118 2.786 8.201 1.00 50.47 92 VAL A C 1
ATOM 724 O O . VAL A 1 92 ? 18.720 3.850 8.071 1.00 50.47 92 VAL A O 1
ATOM 727 N N . ASN A 1 93 ? 18.759 1.679 8.591 1.00 47.34 93 ASN A N 1
ATOM 728 C CA . ASN A 1 93 ? 20.214 1.654 8.804 1.00 47.34 93 ASN A CA 1
ATOM 729 C C . ASN A 1 93 ? 21.030 1.648 7.489 1.00 47.34 93 ASN A C 1
ATOM 731 O O . ASN A 1 93 ? 22.234 1.889 7.509 1.00 47.34 93 ASN A O 1
ATOM 735 N N . GLU A 1 94 ? 20.395 1.431 6.332 1.00 48.16 94 GLU A N 1
ATOM 736 C CA . GLU A 1 94 ? 20.996 1.704 5.016 1.00 48.16 94 GLU A CA 1
ATOM 737 C C . GLU A 1 94 ? 20.765 3.153 4.547 1.00 48.16 94 GLU A C 1
ATOM 739 O O . GLU A 1 94 ? 21.301 3.547 3.505 1.00 48.16 94 GLU A O 1
ATOM 744 N N . LEU A 1 95 ? 20.020 3.971 5.310 1.00 43.47 95 LEU A N 1
ATOM 745 C CA . LEU A 1 95 ? 19.655 5.326 4.895 1.00 43.47 95 LEU A CA 1
ATOM 746 C C . LEU A 1 95 ? 20.596 6.453 5.379 1.00 43.47 95 LEU A C 1
ATOM 748 O O . LEU A 1 95 ? 20.663 7.487 4.724 1.00 43.47 95 LEU A O 1
ATOM 752 N N . ASP A 1 96 ? 21.443 6.242 6.395 1.00 42.03 96 ASP A N 1
ATOM 753 C CA . ASP A 1 96 ? 22.618 7.123 6.639 1.00 42.03 96 ASP A CA 1
ATOM 754 C C . ASP 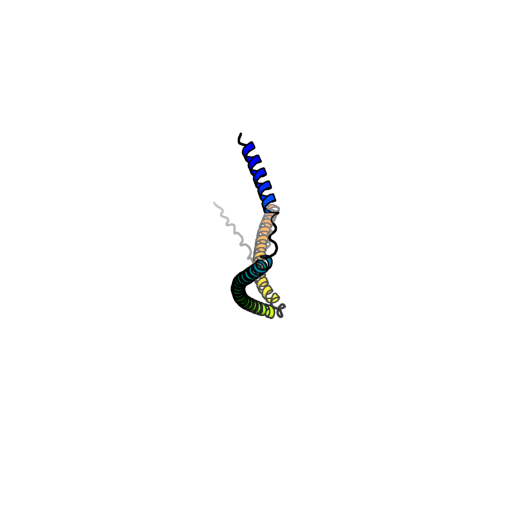A 1 96 ? 23.774 6.818 5.651 1.00 42.03 96 ASP A C 1
ATOM 756 O O . ASP A 1 96 ? 24.811 7.470 5.595 1.00 42.03 96 ASP A O 1
ATOM 760 N N . THR A 1 97 ? 23.563 5.807 4.800 1.00 42.97 97 THR A N 1
ATOM 761 C CA . THR A 1 97 ? 24.445 5.355 3.715 1.00 42.97 97 THR A CA 1
ATOM 762 C C . THR A 1 97 ? 23.819 5.656 2.331 1.00 42.97 97 THR A C 1
ATOM 764 O O . THR A 1 97 ? 24.162 5.040 1.318 1.00 42.97 97 THR A O 1
ATOM 767 N N . ILE A 1 98 ? 22.903 6.635 2.230 1.00 46.53 98 ILE A N 1
ATOM 768 C CA . ILE A 1 98 ? 22.264 7.043 0.952 1.00 46.53 98 ILE A CA 1
ATOM 769 C C . ILE A 1 98 ? 23.245 7.667 -0.042 1.00 46.53 98 ILE A C 1
ATOM 771 O O . ILE A 1 98 ? 23.012 7.581 -1.247 1.00 46.53 98 ILE A O 1
ATOM 775 N N . ASP A 1 99 ? 24.398 8.172 0.392 1.00 45.03 99 ASP A N 1
ATOM 776 C CA . ASP A 1 99 ? 25.462 8.579 -0.539 1.00 45.03 99 ASP A CA 1
ATOM 777 C C . ASP A 1 99 ? 26.197 7.386 -1.193 1.00 45.03 99 ASP A C 1
ATOM 779 O O . ASP A 1 99 ? 27.010 7.547 -2.112 1.00 45.03 99 ASP A O 1
ATOM 783 N N . PHE A 1 100 ? 25.909 6.155 -0.753 1.00 44.34 100 PHE A N 1
ATOM 784 C CA . PHE A 1 100 ? 26.577 4.935 -1.209 1.00 44.34 100 PHE A CA 1
ATOM 785 C C . PHE A 1 100 ? 25.632 3.940 -1.906 1.00 44.34 100 PHE A C 1
ATOM 787 O O . PHE A 1 100 ? 26.059 3.249 -2.837 1.00 44.34 100 PHE A O 1
ATOM 794 N N . SER A 1 101 ? 24.340 3.912 -1.565 1.00 44.97 101 SER A N 1
ATOM 795 C CA . SER A 1 101 ? 23.338 3.083 -2.261 1.00 44.97 101 SER A CA 1
ATOM 796 C C . SER A 1 101 ? 22.964 3.638 -3.642 1.00 44.97 101 SER A C 1
ATOM 798 O O . SER A 1 101 ? 22.875 2.865 -4.599 1.00 44.97 101 SER A O 1
ATOM 800 N N . ILE A 1 102 ? 22.919 4.970 -3.815 1.00 49.84 102 ILE A N 1
ATOM 801 C CA . ILE A 1 102 ? 22.884 5.606 -5.148 1.00 49.84 102 ILE A CA 1
ATOM 802 C C . ILE A 1 102 ? 24.128 5.236 -5.962 1.00 49.84 102 ILE A C 1
ATOM 804 O O . ILE A 1 102 ? 24.019 4.964 -7.158 1.00 49.84 102 ILE A O 1
ATOM 808 N N . LYS A 1 103 ? 25.309 5.138 -5.333 1.00 46.88 103 LYS A N 1
ATOM 809 C CA . LYS A 1 103 ? 26.540 4.702 -6.014 1.00 46.88 103 LYS A CA 1
ATOM 810 C C . LYS A 1 103 ? 26.514 3.217 -6.398 1.00 46.88 103 LYS A C 1
ATOM 812 O O . LYS A 1 103 ? 27.126 2.864 -7.405 1.00 46.88 103 LYS A O 1
ATOM 817 N N . LYS A 1 104 ? 25.809 2.345 -5.664 1.00 49.47 104 LYS A N 1
ATOM 818 C CA . LYS A 1 104 ? 25.647 0.913 -6.000 1.00 49.47 104 LYS A CA 1
ATOM 819 C C . LYS A 1 104 ? 24.563 0.660 -7.053 1.00 49.47 104 LYS A C 1
ATOM 821 O O . LYS A 1 104 ? 24.833 -0.050 -8.019 1.00 49.47 104 LYS A O 1
ATOM 826 N N . ALA A 1 105 ? 23.398 1.296 -6.947 1.00 47.97 105 ALA A N 1
ATOM 827 C CA . ALA A 1 105 ? 22.366 1.243 -7.985 1.00 47.97 105 ALA A CA 1
ATOM 828 C C . ALA A 1 105 ? 22.865 1.867 -9.303 1.00 47.97 105 ALA A C 1
ATOM 830 O O . ALA A 1 105 ? 22.675 1.294 -10.374 1.00 47.97 105 ALA A O 1
ATOM 831 N N . SER A 1 106 ? 23.632 2.964 -9.227 1.00 51.38 106 SER A N 1
ATOM 832 C CA . SER A 1 106 ? 24.312 3.543 -10.393 1.00 51.38 106 SER A CA 1
ATOM 833 C C . SER A 1 106 ? 25.327 2.597 -11.022 1.00 51.38 106 SER A C 1
ATOM 835 O O . SER A 1 106 ? 25.552 2.713 -12.217 1.00 51.38 106 SER A O 1
ATOM 837 N N . LYS A 1 107 ? 25.950 1.672 -10.275 1.00 50.91 107 LYS A N 1
ATOM 838 C CA . LYS A 1 107 ? 26.862 0.667 -10.851 1.00 50.91 107 LYS A CA 1
ATOM 839 C C . LYS A 1 107 ? 26.103 -0.372 -11.671 1.00 50.91 107 LYS A C 1
ATOM 841 O O . LYS A 1 107 ? 26.526 -0.643 -12.786 1.00 50.91 107 LYS A O 1
ATOM 846 N N . LEU A 1 108 ? 24.960 -0.859 -11.183 1.00 51.00 108 LEU A N 1
ATOM 847 C CA . LEU A 1 108 ? 24.096 -1.763 -11.953 1.00 51.00 108 LEU A CA 1
ATOM 848 C C . LEU A 1 108 ? 23.523 -1.067 -13.198 1.00 51.00 108 LEU A C 1
ATOM 850 O O . LEU A 1 108 ? 23.576 -1.624 -14.288 1.00 51.00 108 LEU A O 1
ATOM 854 N N . VAL A 1 109 ? 23.084 0.190 -13.083 1.00 55.72 109 VAL A N 1
ATOM 855 C CA . VAL A 1 109 ? 22.626 0.985 -14.238 1.00 55.72 109 VAL A CA 1
ATOM 856 C C . VAL A 1 109 ? 23.782 1.377 -15.174 1.00 55.72 109 VAL A C 1
ATOM 858 O O . VAL A 1 109 ? 23.567 1.459 -16.377 1.00 55.72 109 VAL A O 1
ATOM 861 N N . LYS A 1 110 ? 25.022 1.562 -14.690 1.00 57.28 110 LYS A N 1
ATOM 862 C CA . LYS A 1 110 ? 26.216 1.745 -15.547 1.00 57.28 110 LYS A CA 1
ATOM 863 C C . LYS A 1 110 ? 26.590 0.470 -16.293 1.00 57.28 110 LYS A C 1
ATOM 865 O O . LYS A 1 110 ? 27.025 0.562 -17.435 1.00 57.28 110 LYS A O 1
ATOM 870 N N . GLU A 1 111 ? 26.443 -0.694 -15.666 1.00 58.38 111 GLU A N 1
ATOM 871 C CA . GLU A 1 111 ? 26.703 -1.996 -16.288 1.00 58.38 111 GLU A CA 1
ATOM 872 C C . GLU A 1 111 ? 25.665 -2.275 -17.385 1.00 58.38 111 GLU A C 1
ATOM 874 O O . GLU A 1 111 ? 26.031 -2.527 -18.534 1.00 58.38 111 GLU A O 1
ATOM 879 N N . LEU A 1 112 ? 24.378 -2.095 -17.064 1.00 65.56 112 LEU A N 1
ATOM 880 C CA . LEU A 1 112 ? 23.274 -2.184 -18.023 1.00 65.56 112 LEU A CA 1
ATOM 881 C C . LEU A 1 112 ? 23.396 -1.112 -19.113 1.00 65.56 112 LEU A C 1
ATOM 883 O O . LEU A 1 112 ? 23.241 -1.401 -20.294 1.00 65.56 112 LEU A O 1
ATOM 887 N N . GLY A 1 113 ? 23.764 0.113 -18.743 1.00 65.19 113 GLY A N 1
ATOM 888 C CA . GLY A 1 113 ? 24.014 1.216 -19.664 1.00 65.19 113 GLY A CA 1
ATOM 889 C C . GLY A 1 113 ? 25.189 0.948 -20.602 1.00 65.19 113 GLY A C 1
ATOM 890 O O . GLY A 1 113 ? 25.116 1.316 -21.767 1.00 65.19 113 GLY A O 1
ATOM 891 N N . ARG A 1 114 ? 26.242 0.254 -20.154 1.00 69.00 114 ARG A N 1
ATOM 892 C CA . ARG A 1 114 ? 27.367 -0.175 -21.003 1.00 69.00 114 ARG A CA 1
ATOM 893 C C . ARG A 1 114 ? 26.951 -1.276 -21.980 1.00 69.00 114 ARG A C 1
ATOM 895 O O . ARG A 1 114 ? 27.382 -1.259 -23.133 1.00 69.00 114 ARG A O 1
ATOM 902 N N . GLN A 1 115 ? 26.085 -2.191 -21.551 1.00 66.75 115 GLN A N 1
ATOM 903 C CA . GLN A 1 115 ? 25.524 -3.227 -22.419 1.00 66.75 115 GLN A CA 1
ATOM 904 C C . GLN A 1 115 ? 24.596 -2.620 -23.486 1.00 66.75 115 GLN A C 1
ATOM 906 O O . GLN A 1 115 ? 24.751 -2.897 -24.672 1.00 66.75 115 GLN A O 1
ATOM 911 N N . VAL A 1 116 ? 23.722 -1.693 -23.090 1.00 73.19 116 VAL A N 1
ATOM 912 C CA . VAL A 1 116 ? 22.802 -0.975 -23.989 1.00 73.19 116 VAL A CA 1
ATOM 913 C C . VAL A 1 116 ? 23.534 0.035 -24.885 1.00 73.19 116 VAL A C 1
ATOM 915 O O . VAL A 1 116 ? 23.156 0.233 -26.037 1.00 73.19 116 VAL A O 1
ATOM 918 N N . ALA A 1 117 ? 24.617 0.657 -24.412 1.00 77.88 117 ALA A N 1
ATOM 919 C CA . ALA A 1 117 ? 25.463 1.520 -25.237 1.00 77.88 117 ALA A CA 1
ATOM 920 C C . ALA A 1 117 ? 26.189 0.722 -26.321 1.00 77.88 117 ALA A C 1
ATOM 922 O O . ALA A 1 117 ? 26.333 1.212 -27.437 1.00 77.88 117 ALA A O 1
ATOM 923 N N . THR A 1 118 ? 26.612 -0.507 -26.012 1.00 83.75 118 THR A N 1
ATOM 924 C CA . THR A 1 118 ? 27.211 -1.409 -27.004 1.00 83.75 118 THR A CA 1
ATOM 925 C C . THR A 1 118 ? 26.186 -1.784 -28.074 1.00 83.75 118 THR A C 1
ATOM 927 O O . THR A 1 118 ? 26.499 -1.693 -29.256 1.00 83.75 118 THR A O 1
ATOM 930 N N . ASP A 1 119 ? 24.947 -2.090 -27.682 1.00 83.38 119 ASP A N 1
ATOM 931 C CA . ASP A 1 119 ? 23.840 -2.353 -28.612 1.00 83.38 119 ASP A CA 1
ATOM 932 C C . ASP A 1 119 ? 23.561 -1.148 -29.535 1.00 83.38 119 ASP A C 1
ATOM 934 O O . ASP A 1 119 ? 23.563 -1.259 -30.764 1.00 83.38 119 ASP A O 1
ATOM 938 N N . ARG A 1 120 ? 23.465 0.056 -28.954 1.00 83.44 120 ARG A N 1
ATOM 939 C CA . ARG A 1 120 ? 23.287 1.316 -29.698 1.00 83.44 120 ARG A CA 1
ATOM 940 C C . ARG A 1 120 ? 24.482 1.672 -30.596 1.00 83.44 120 ARG A C 1
ATOM 942 O O . ARG A 1 120 ? 24.279 2.249 -31.662 1.00 83.44 120 ARG A O 1
ATOM 949 N N . CYS A 1 121 ? 25.709 1.351 -30.184 1.00 85.62 121 CYS A N 1
ATOM 950 C CA . CYS A 1 121 ? 26.941 1.611 -30.937 1.00 85.62 121 CYS A CA 1
ATOM 951 C C . CYS A 1 121 ? 27.103 0.650 -32.122 1.00 85.62 121 CYS A C 1
ATOM 953 O O . CYS A 1 121 ? 27.425 1.077 -33.229 1.00 85.62 121 CYS A O 1
ATOM 955 N N . ILE A 1 122 ? 26.823 -0.640 -31.922 1.00 89.38 122 ILE A N 1
ATOM 956 C CA . ILE A 1 122 ? 26.842 -1.631 -33.005 1.00 89.38 122 ILE A CA 1
ATOM 957 C C . ILE A 1 122 ? 25.784 -1.268 -34.051 1.00 89.38 122 ILE A C 1
ATOM 959 O O . ILE A 1 122 ? 26.093 -1.229 -35.242 1.00 89.38 122 ILE A O 1
ATOM 963 N N . MET A 1 123 ? 24.571 -0.911 -33.615 1.00 87.75 123 MET A N 1
ATOM 964 C CA . MET A 1 123 ? 23.519 -0.435 -34.517 1.00 87.75 123 MET A CA 1
ATOM 965 C C . MET A 1 123 ? 23.948 0.795 -35.331 1.00 87.75 123 MET A C 1
ATOM 967 O O . MET A 1 123 ? 23.709 0.841 -36.538 1.00 87.75 123 MET A O 1
ATOM 971 N N . SER A 1 124 ? 24.618 1.778 -34.716 1.00 88.38 124 SER A N 1
ATOM 972 C CA . SER A 1 124 ? 25.068 2.978 -35.433 1.00 88.38 124 SER A CA 1
ATOM 973 C C . SER A 1 124 ? 26.211 2.695 -36.414 1.00 88.38 124 SER A C 1
ATOM 975 O O . SER A 1 124 ? 26.188 3.208 -37.533 1.00 88.38 124 SER A O 1
ATOM 977 N N . MET A 1 125 ? 27.176 1.846 -36.044 1.00 87.12 125 MET A N 1
ATOM 978 C CA . MET A 1 125 ? 28.299 1.462 -36.904 1.00 87.12 125 MET A CA 1
ATOM 979 C C . MET A 1 125 ? 27.824 0.690 -38.142 1.00 87.12 125 MET A C 1
ATOM 981 O O . MET A 1 125 ? 28.250 0.996 -39.257 1.00 87.12 125 MET A O 1
ATOM 985 N N . LEU A 1 126 ? 26.896 -0.259 -37.968 1.00 89.94 126 LEU A N 1
ATOM 986 C CA . LEU A 1 126 ? 26.286 -0.998 -39.078 1.00 89.94 126 LEU A CA 1
ATOM 987 C C . LEU A 1 126 ? 25.521 -0.065 -40.022 1.00 89.94 126 LEU A C 1
ATOM 989 O O . LEU A 1 126 ? 25.665 -0.161 -41.240 1.00 89.94 126 LEU A O 1
ATOM 993 N N . PHE A 1 127 ? 24.764 0.886 -39.473 1.00 92.38 127 PHE A N 1
ATOM 994 C CA . PHE A 1 127 ? 24.041 1.871 -40.273 1.00 92.38 127 PHE A CA 1
ATOM 995 C C . PHE A 1 127 ? 24.985 2.789 -41.070 1.00 92.38 127 PHE A C 1
ATOM 997 O O . PHE A 1 127 ? 24.739 3.054 -42.246 1.00 92.38 127 PHE A O 1
ATOM 1004 N N . MET A 1 128 ? 26.105 3.215 -40.475 1.00 89.44 128 MET A N 1
ATOM 1005 C CA . MET A 1 128 ? 27.137 4.016 -41.151 1.00 89.44 128 MET A CA 1
ATOM 1006 C C . MET A 1 128 ? 27.752 3.279 -42.351 1.00 89.44 128 MET A C 1
ATOM 1008 O O . MET A 1 128 ? 27.945 3.878 -43.408 1.00 89.44 128 MET A O 1
ATOM 1012 N N . ILE A 1 129 ? 28.000 1.969 -42.227 1.00 92.25 129 ILE A N 1
ATOM 1013 C CA . ILE A 1 129 ? 28.498 1.134 -43.334 1.00 92.25 129 ILE A CA 1
ATOM 1014 C C . ILE A 1 129 ? 27.474 1.079 -44.474 1.00 92.25 129 ILE A C 1
ATOM 1016 O O . ILE A 1 129 ? 27.837 1.269 -45.635 1.00 92.25 129 ILE A O 1
ATOM 1020 N N . VAL A 1 130 ? 26.194 0.868 -44.155 1.00 94.44 130 VAL A N 1
ATOM 1021 C CA . VAL A 1 130 ? 25.114 0.824 -45.154 1.00 94.44 130 VAL A CA 1
ATOM 1022 C C . VAL A 1 130 ? 24.993 2.159 -45.892 1.00 94.44 130 VAL A C 1
ATOM 1024 O O . VAL A 1 130 ? 24.975 2.179 -47.124 1.00 94.44 130 VAL A O 1
ATOM 1027 N N . LEU A 1 131 ? 24.986 3.281 -45.165 1.00 93.38 131 LEU A N 1
ATOM 1028 C CA . LEU A 1 131 ? 24.990 4.615 -45.771 1.00 93.38 131 LEU A CA 1
ATOM 1029 C C . LEU A 1 131 ? 26.235 4.854 -46.636 1.00 93.38 131 LEU A C 1
ATOM 1031 O O . LEU A 1 131 ? 26.126 5.446 -47.708 1.00 93.38 131 LEU A O 1
ATOM 1035 N N . GLY A 1 132 ? 27.402 4.362 -46.212 1.00 93.94 132 GLY A N 1
ATOM 1036 C CA . GLY A 1 132 ? 28.644 4.437 -46.979 1.00 93.94 132 GLY A CA 1
ATOM 1037 C C . GLY A 1 132 ? 28.561 3.701 -48.317 1.00 93.94 132 GLY A C 1
ATOM 1038 O O . GLY A 1 132 ? 28.950 4.253 -49.345 1.00 93.94 132 GLY A O 1
ATOM 1039 N N . VAL A 1 133 ? 27.994 2.491 -48.336 1.00 94.00 133 VAL A N 1
ATOM 1040 C CA . VAL A 1 133 ? 27.771 1.734 -49.580 1.00 94.00 133 VAL A CA 1
ATOM 1041 C C . VAL A 1 133 ? 26.817 2.485 -50.507 1.00 94.00 133 VAL A C 1
ATOM 1043 O O . VAL A 1 133 ? 27.116 2.639 -51.691 1.00 94.00 133 VAL A O 1
ATOM 1046 N N . ILE A 1 134 ? 25.711 3.015 -49.976 1.00 92.50 134 ILE A N 1
ATOM 1047 C CA . ILE A 1 134 ? 24.751 3.813 -50.753 1.00 92.50 134 ILE A CA 1
ATOM 1048 C C . ILE A 1 134 ? 25.435 5.057 -51.341 1.00 92.50 134 ILE A C 1
ATOM 1050 O O . ILE A 1 134 ? 25.280 5.337 -52.529 1.00 92.50 134 ILE A O 1
ATOM 1054 N N . ALA A 1 135 ? 26.248 5.768 -50.556 1.00 89.50 135 ALA A N 1
ATOM 1055 C CA . ALA A 1 135 ? 26.999 6.930 -51.022 1.00 89.50 135 ALA A CA 1
ATOM 1056 C C . ALA A 1 135 ? 28.004 6.569 -52.130 1.00 89.50 135 ALA A C 1
ATOM 1058 O O . ALA A 1 135 ? 28.074 7.274 -53.135 1.00 89.50 135 ALA A O 1
ATOM 1059 N N . ILE A 1 136 ? 28.736 5.455 -52.000 1.00 87.25 136 ILE A N 1
ATOM 1060 C CA . ILE A 1 136 ? 29.653 4.969 -53.044 1.00 87.25 136 ILE A CA 1
ATOM 1061 C C . ILE A 1 136 ? 28.885 4.648 -54.325 1.00 87.25 136 ILE A C 1
ATOM 1063 O O . ILE A 1 136 ? 29.328 5.053 -55.398 1.00 87.25 136 ILE A O 1
ATOM 1067 N N . ILE A 1 137 ? 27.739 3.965 -54.230 1.00 89.00 137 ILE A N 1
ATOM 1068 C CA . ILE A 1 137 ? 26.888 3.645 -55.386 1.00 89.00 137 ILE A CA 1
ATOM 1069 C C . ILE A 1 137 ? 26.421 4.930 -56.073 1.00 89.00 137 ILE A C 1
ATOM 1071 O O . ILE A 1 137 ? 26.539 5.034 -57.291 1.00 89.00 137 ILE A O 1
ATOM 1075 N N . ILE A 1 138 ? 25.955 5.926 -55.312 1.00 87.31 138 ILE A N 1
ATOM 1076 C CA . IL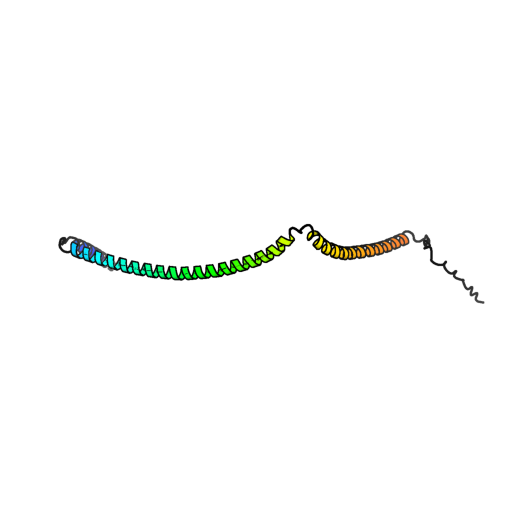E A 1 138 ? 25.525 7.216 -55.865 1.00 87.31 138 ILE A CA 1
ATOM 1077 C C . ILE A 1 138 ? 26.699 7.937 -56.531 1.00 87.31 138 ILE A C 1
ATOM 1079 O O . ILE A 1 138 ? 26.548 8.399 -57.655 1.00 87.31 138 ILE A O 1
ATOM 1083 N N . VAL A 1 139 ? 27.879 7.993 -55.908 1.00 83.19 139 VAL A N 1
ATOM 1084 C CA . VAL A 1 139 ? 29.073 8.622 -56.504 1.00 83.19 139 VAL A CA 1
ATOM 1085 C C . VAL A 1 139 ? 29.500 7.903 -57.784 1.00 83.19 139 VAL A C 1
ATOM 1087 O O . VAL A 1 139 ? 29.804 8.557 -58.777 1.00 83.19 139 VAL A O 1
ATOM 1090 N N . LYS A 1 140 ? 29.473 6.567 -57.801 1.00 78.19 140 LYS A N 1
ATOM 1091 C CA . LYS A 1 140 ? 29.761 5.753 -58.992 1.00 78.19 140 LYS A CA 1
ATOM 1092 C C . LYS A 1 140 ? 28.727 5.936 -60.101 1.00 78.19 140 LYS A C 1
ATOM 1094 O O . LYS A 1 140 ? 29.094 5.895 -61.271 1.00 78.19 140 LYS A O 1
ATOM 1099 N N . MET A 1 141 ? 27.458 6.107 -59.740 1.00 77.69 141 MET A N 1
ATOM 1100 C CA . MET A 1 141 ? 26.355 6.339 -60.673 1.00 77.69 141 MET A CA 1
ATOM 1101 C C . MET A 1 141 ? 26.398 7.761 -61.245 1.00 77.69 141 MET A C 1
ATOM 1103 O O . MET A 1 141 ? 26.201 7.942 -62.441 1.00 77.69 141 MET A O 1
ATOM 1107 N N . VAL A 1 142 ? 26.673 8.760 -60.405 1.00 82.94 142 VAL A N 1
ATOM 1108 C CA . VAL A 1 142 ? 26.766 10.174 -60.796 1.00 82.94 142 VAL A CA 1
ATOM 1109 C C . VAL A 1 142 ? 28.062 10.450 -61.560 1.00 82.94 142 VAL A C 1
ATOM 1111 O O . VAL A 1 142 ? 28.063 11.290 -62.454 1.00 82.94 142 VAL A O 1
ATOM 1114 N N . ASN A 1 143 ? 29.154 9.739 -61.253 1.00 69.69 143 ASN A N 1
ATOM 1115 C CA . ASN A 1 143 ? 30.462 9.959 -61.868 1.00 69.69 143 ASN A CA 1
ATOM 1116 C C . ASN A 1 143 ? 31.103 8.643 -62.373 1.00 69.69 143 ASN A C 1
ATOM 1118 O O . ASN A 1 143 ? 32.015 8.092 -61.749 1.00 69.69 143 ASN A O 1
ATOM 1122 N N . PRO A 1 144 ? 30.646 8.107 -63.520 1.00 68.06 144 PRO A N 1
ATOM 1123 C CA . PRO A 1 144 ? 31.058 6.786 -64.001 1.00 68.06 144 PRO A CA 1
ATOM 1124 C C . PRO A 1 144 ? 32.483 6.702 -64.590 1.00 68.06 144 PRO A C 1
ATOM 1126 O O . PRO A 1 144 ? 32.916 5.594 -64.907 1.00 68.06 144 PRO A O 1
ATOM 1129 N N . ASN A 1 145 ? 33.228 7.810 -64.740 1.00 65.94 145 ASN A N 1
ATOM 1130 C CA . ASN A 1 145 ? 34.457 7.845 -65.557 1.00 65.94 145 ASN A CA 1
ATOM 1131 C C . ASN A 1 145 ? 35.739 8.423 -64.924 1.00 65.94 145 ASN A C 1
ATOM 1133 O O . ASN A 1 145 ? 36.674 8.705 -65.665 1.00 65.94 145 ASN A O 1
ATOM 1137 N N . ASN A 1 146 ? 35.876 8.501 -63.595 1.00 59.66 146 ASN A N 1
ATOM 1138 C CA . ASN A 1 146 ? 37.198 8.731 -62.987 1.00 59.66 146 ASN A CA 1
ATOM 1139 C C . ASN A 1 146 ? 37.640 7.537 -62.134 1.00 59.66 146 ASN A C 1
ATOM 1141 O O . ASN A 1 146 ? 37.112 7.268 -61.056 1.00 59.66 146 ASN A O 1
ATOM 1145 N N . LYS A 1 147 ? 38.620 6.798 -62.664 1.00 61.88 147 LYS A N 1
ATOM 1146 C CA . LYS A 1 147 ? 39.401 5.801 -61.934 1.00 61.88 147 LYS A CA 1
ATOM 1147 C C . LYS A 1 147 ? 40.407 6.535 -61.050 1.00 61.88 147 LYS A C 1
ATOM 1149 O O . LYS A 1 147 ? 41.507 6.806 -61.502 1.00 61.88 147 LYS A O 1
ATOM 1154 N N . ASP A 1 148 ? 40.045 6.799 -59.806 1.00 61.59 148 ASP A N 1
ATOM 1155 C CA . ASP A 1 148 ? 41.042 6.991 -58.755 1.00 61.59 148 ASP A CA 1
ATOM 1156 C C . ASP A 1 148 ? 40.745 5.985 -57.652 1.00 61.59 148 ASP A C 1
ATOM 1158 O O . ASP A 1 148 ? 39.942 6.200 -56.742 1.00 61.59 148 ASP A O 1
ATOM 1162 N N . ILE A 1 149 ? 41.351 4.807 -57.805 1.00 56.41 149 ILE A N 1
ATOM 1163 C CA . ILE A 1 149 ? 41.491 3.867 -56.703 1.00 56.41 149 ILE A CA 1
ATOM 1164 C C . ILE A 1 149 ? 42.515 4.520 -55.785 1.00 56.41 149 ILE A C 1
ATOM 1166 O O . ILE A 1 149 ? 43.696 4.560 -56.101 1.00 56.41 149 ILE A O 1
ATOM 1170 N N . ARG A 1 150 ? 42.042 5.116 -54.690 1.00 57.16 150 ARG A N 1
ATOM 1171 C CA . ARG A 1 150 ? 42.900 5.717 -53.672 1.00 57.16 150 ARG A CA 1
ATOM 1172 C C . ARG A 1 150 ? 43.767 4.606 -53.081 1.00 57.16 150 ARG A C 1
ATOM 1174 O O . ARG A 1 150 ? 43.260 3.789 -52.312 1.00 57.16 150 ARG A O 1
ATOM 1181 N N . ASP A 1 151 ? 45.030 4.562 -53.497 1.00 57.38 151 ASP A N 1
ATOM 1182 C CA . ASP A 1 151 ? 46.011 3.580 -53.051 1.00 57.38 151 ASP A CA 1
ATOM 1183 C C . ASP A 1 151 ? 46.103 3.592 -51.522 1.00 57.38 151 ASP A C 1
ATOM 1185 O O . ASP A 1 151 ? 46.470 4.579 -50.881 1.00 57.38 151 ASP A O 1
ATOM 1189 N N . ILE A 1 152 ? 45.715 2.468 -50.933 1.00 56.38 152 ILE A N 1
ATOM 1190 C CA . ILE A 1 152 ? 45.959 2.141 -49.534 1.00 56.38 152 ILE A CA 1
ATOM 1191 C C . ILE A 1 152 ? 47.461 1.854 -49.376 1.00 56.38 152 ILE A C 1
ATOM 1193 O O . ILE A 1 152 ? 47.978 0.975 -50.074 1.00 56.38 152 ILE A O 1
ATOM 1197 N N . PRO A 1 153 ? 48.184 2.559 -48.484 1.00 56.53 153 PRO A N 1
ATOM 1198 C CA . PRO A 1 153 ? 49.616 2.353 -48.308 1.00 56.53 153 PRO A CA 1
ATOM 1199 C C . PRO A 1 153 ? 49.841 0.972 -47.686 1.00 56.53 153 PRO A C 1
ATOM 1201 O O . PRO A 1 153 ? 49.630 0.779 -46.492 1.00 56.53 153 PRO A O 1
ATOM 1204 N N . GLY A 1 154 ? 50.221 -0.003 -48.512 1.00 58.31 154 GLY A N 1
ATOM 1205 C CA . GLY A 1 154 ? 50.563 -1.352 -48.057 1.00 58.31 154 GLY A CA 1
ATOM 1206 C C . GLY A 1 154 ? 50.045 -2.514 -48.902 1.00 58.31 154 GLY A C 1
ATOM 1207 O O . GLY A 1 154 ? 50.384 -3.651 -48.584 1.00 58.31 154 GLY A O 1
ATOM 1208 N N . LEU A 1 155 ? 49.277 -2.290 -49.974 1.00 62.50 155 LEU A N 1
ATOM 1209 C CA . LEU A 1 155 ? 49.020 -3.363 -50.940 1.00 62.50 155 LEU A CA 1
ATOM 1210 C C . LEU A 1 155 ? 50.036 -3.307 -52.082 1.00 62.50 155 LEU A C 1
ATOM 1212 O O . LEU A 1 155 ? 50.229 -2.272 -52.714 1.00 62.50 155 LEU A O 1
ATOM 1216 N N . ALA A 1 156 ? 50.707 -4.440 -52.299 1.00 60.22 156 ALA A N 1
ATOM 1217 C CA . ALA A 1 156 ? 51.680 -4.640 -53.364 1.00 60.22 156 ALA A CA 1
ATOM 1218 C C . ALA A 1 156 ? 51.109 -4.217 -54.734 1.00 60.22 156 ALA A C 1
ATOM 1220 O O . ALA A 1 156 ? 49.915 -4.416 -54.982 1.00 60.22 156 ALA A O 1
ATOM 1221 N N . PRO A 1 157 ? 51.944 -3.646 -55.624 1.00 65.50 157 PRO A N 1
ATOM 1222 C CA . PRO A 1 157 ? 51.482 -3.108 -56.895 1.00 65.50 157 PRO A CA 1
ATOM 1223 C C . PRO A 1 157 ? 50.787 -4.187 -57.741 1.00 65.50 157 PRO A C 1
ATOM 1225 O O . PRO A 1 157 ? 51.196 -5.354 -57.715 1.00 65.50 157 PRO A O 1
ATOM 1228 N N . PRO A 1 158 ? 49.746 -3.817 -58.508 1.00 65.69 158 PRO A N 1
ATOM 1229 C CA . PRO A 1 158 ? 49.015 -4.754 -59.346 1.00 65.69 158 PRO A CA 1
ATOM 1230 C C . PRO A 1 158 ? 49.954 -5.396 -60.371 1.00 65.69 158 PRO A C 1
ATOM 1232 O O . PRO A 1 158 ? 50.662 -4.716 -61.116 1.00 65.69 158 PRO A O 1
ATOM 1235 N N . VAL A 1 159 ? 49.945 -6.731 -60.392 1.00 63.09 159 VAL A N 1
ATOM 1236 C CA . VAL A 1 159 ? 50.727 -7.555 -61.317 1.00 63.09 159 VAL A CA 1
ATOM 1237 C C . VAL A 1 159 ? 50.369 -7.157 -62.756 1.00 63.09 159 VAL A C 1
ATOM 1239 O O . VAL A 1 159 ? 49.185 -7.148 -63.104 1.00 63.09 159 VAL A O 1
ATOM 1242 N N . PRO A 1 160 ? 51.346 -6.817 -63.614 1.00 62.25 160 PRO A N 1
ATOM 1243 C CA . PRO A 1 160 ? 51.055 -6.449 -64.988 1.00 62.25 160 PRO A CA 1
ATOM 1244 C C . PRO A 1 160 ? 50.515 -7.666 -65.737 1.00 62.25 160 PRO A C 1
ATOM 1246 O O . PRO A 1 160 ? 51.179 -8.698 -65.854 1.00 62.25 160 PRO A O 1
ATOM 1249 N N . ASN A 1 161 ? 49.306 -7.527 -66.281 1.00 59.75 161 ASN A N 1
ATOM 1250 C CA . ASN A 1 161 ? 48.703 -8.511 -67.170 1.00 59.75 161 ASN A CA 1
ATOM 1251 C C . ASN A 1 161 ? 49.559 -8.617 -68.436 1.00 59.75 161 ASN A C 1
ATOM 1253 O O . ASN A 1 161 ? 49.401 -7.840 -69.381 1.00 59.75 161 ASN A O 1
ATOM 1257 N N . ARG A 1 162 ? 50.482 -9.583 -68.454 1.00 55.25 162 ARG A N 1
ATOM 1258 C CA . ARG A 1 162 ? 51.219 -9.983 -69.652 1.00 55.25 162 ARG A CA 1
ATOM 1259 C C . ARG A 1 162 ? 50.192 -10.446 -70.684 1.00 55.25 162 ARG A C 1
ATOM 1261 O O . ARG A 1 162 ? 49.660 -11.550 -70.595 1.00 55.25 162 ARG A O 1
ATOM 1268 N N . ARG A 1 163 ? 49.898 -9.589 -71.663 1.00 60.97 163 ARG A N 1
ATOM 1269 C CA . ARG A 1 163 ? 49.185 -9.994 -72.873 1.00 60.97 163 ARG A CA 1
ATOM 1270 C C . ARG A 1 163 ? 50.071 -10.999 -73.601 1.00 60.97 163 ARG A C 1
ATOM 1272 O O . ARG A 1 163 ? 51.056 -10.626 -74.230 1.00 60.97 163 ARG A O 1
ATOM 1279 N N . LEU A 1 164 ? 49.734 -12.276 -73.458 1.00 60.41 164 LEU A N 1
ATOM 1280 C CA . LEU A 1 164 ? 50.221 -13.334 -74.328 1.00 60.41 164 LEU A CA 1
ATOM 1281 C C . LEU A 1 164 ? 49.674 -13.049 -75.727 1.00 60.41 164 LEU A C 1
ATOM 1283 O O . LEU A 1 164 ? 48.482 -13.201 -75.989 1.00 60.41 164 LEU A O 1
ATOM 1287 N N . LEU A 1 165 ? 50.558 -12.563 -76.595 1.00 64.31 165 LEU A N 1
ATOM 1288 C CA . LEU A 1 165 ? 50.346 -12.496 -78.033 1.00 64.31 165 LEU A CA 1
ATOM 1289 C C . LEU A 1 165 ? 50.274 -13.931 -78.564 1.00 64.31 165 LEU A C 1
ATOM 1291 O O . LEU A 1 165 ? 51.293 -14.530 -78.894 1.00 64.31 165 LEU A O 1
ATOM 1295 N N . TRP A 1 166 ? 49.067 -14.482 -78.640 1.00 59.53 166 TRP A N 1
ATOM 1296 C CA . TRP A 1 166 ? 48.786 -15.614 -79.513 1.00 59.53 166 TRP A CA 1
ATOM 1297 C C . TRP A 1 166 ? 48.530 -15.054 -80.909 1.00 59.53 166 TRP A C 1
ATOM 1299 O O . TRP A 1 166 ? 47.412 -14.665 -81.240 1.00 59.53 166 TRP A O 1
ATOM 1309 N N . HIS A 1 167 ? 49.594 -14.943 -81.703 1.00 57.94 167 HIS A N 1
ATOM 1310 C CA . HIS A 1 167 ? 49.463 -14.762 -83.141 1.00 57.94 167 HIS A CA 1
ATOM 1311 C C . HIS A 1 167 ? 49.257 -16.152 -83.747 1.00 57.94 167 HIS A C 1
ATOM 1313 O O . HIS A 1 167 ? 50.130 -17.012 -83.653 1.00 57.94 167 HIS A O 1
ATOM 1319 N N . HIS A 1 168 ? 48.069 -16.379 -84.296 1.00 58.41 168 HIS A N 1
ATOM 1320 C CA . HIS A 1 168 ? 47.740 -17.553 -85.090 1.00 58.41 168 HIS A CA 1
ATOM 1321 C C . HIS A 1 168 ? 48.248 -17.316 -86.516 1.00 58.41 168 HIS A C 1
ATOM 1323 O O . HIS A 1 168 ? 47.901 -16.298 -87.118 1.00 58.41 168 HIS A O 1
ATOM 1329 N N . ASN A 1 169 ? 49.093 -18.214 -87.019 1.00 57.59 169 ASN A N 1
ATOM 1330 C CA . ASN A 1 169 ? 49.231 -18.517 -88.441 1.00 57.59 169 ASN A CA 1
ATOM 1331 C C . ASN A 1 169 ? 49.679 -19.969 -88.592 1.00 57.59 169 ASN A C 1
ATOM 1333 O O . ASN A 1 169 ? 50.625 -20.346 -87.864 1.00 57.59 169 ASN A O 1
#

Radius of gyration: 58.01 Å; chains: 1; bounding box: 135×29×140 Å

Sequence (169 aa):
MSRDIRSNRYATNLENRRVDLFEDPAEASTEENVLLASALTKQQLIDHGNQMMDETDQAIDRAQKVVQETINVGTETAATLKEQTEQMSRIVNELDTIDFSIKKASKLVKELGRQVATDRCIMSMLFMIVLGVIAIIIVKMVNPNNKDIRDIPGLAPPVPNRRLLWHHN

Organism: NCBI:txid186058

Foldseek 3Di:
DVPVVVVVVVVVVVVVVVVVVPDDPPDPCPVVVVVVVVVVVVVVVVVVVVVVVVVVVVVVVVVVVVVVVVVVVVVVVVVVVVVVVVVVVVVVVCVVVVVPVCVVVVVVVVVVVVVVVVVVVVVVVVVVVVVVVVVVVVCCVVPVDDDDPPDDPPDDDDDDDPPDPPDDD

InterPro domains:
  IPR000727 Target SNARE coiled-coil homology domain [PS50192] (50-112)
  IPR000727 Target SNARE coiled-coil homology domain [SM00397] (45-112)
  IPR044766 NPSN/SNAP25-like, N-terminal SNARE domain [cd15861] (47-111)
  IPR056173 Sec20, C-terminal [PF03908] (59-140)

pLDDT: mean 70.1, std 16.22, range [42.03, 95.38]

Secondary structure (DSSP, 8-state):
-TTHHHHHHHHHHHHHHHHTTS---TTSSHHHHHHHHHHHHHHHHHHHHHHHHHHHHHHHHHHHHHHHHHHHHHHHHHHHHHHHHHHHHHHHTTTTTHHHHHHHHHHHHHHHHHHHHHHHHHHHHHHHHHHHHHHHHHHHHH-TT-------TTSPPPPP---------